Protein AF-A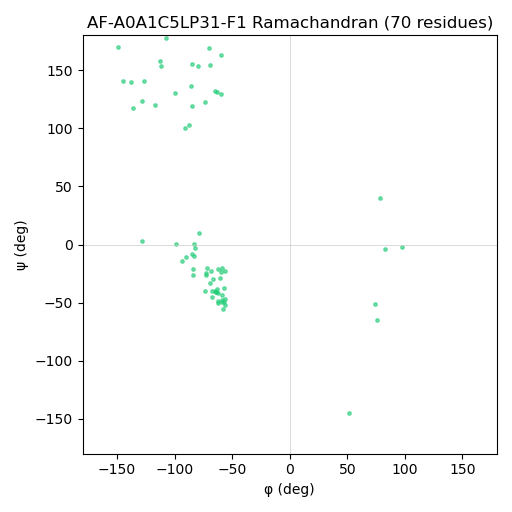0A1C5LP31-F1 (afdb_monomer)

Structure (mmCIF, N/CA/C/O backbone):
data_AF-A0A1C5LP31-F1
#
_entry.id   AF-A0A1C5LP31-F1
#
loop_
_atom_site.group_PDB
_atom_site.id
_atom_site.type_symbol
_atom_site.label_atom_id
_atom_site.label_alt_id
_atom_site.label_comp_id
_atom_site.label_asym_id
_atom_site.label_entity_id
_atom_site.label_seq_id
_atom_site.pdbx_PDB_ins_code
_atom_site.Cartn_x
_atom_site.Cartn_y
_atom_site.Cartn_z
_atom_site.occupancy
_atom_site.B_iso_or_equiv
_atom_site.auth_seq_id
_atom_site.auth_comp_id
_atom_site.auth_asym_id
_atom_site.auth_atom_id
_atom_site.pdbx_PDB_model_num
ATOM 1 N N . MET A 1 1 ? 0.985 -8.375 4.157 1.00 85.38 1 MET A N 1
ATOM 2 C CA . MET A 1 1 ? 0.690 -6.977 3.780 1.00 85.38 1 MET A CA 1
ATOM 3 C C . MET A 1 1 ? -0.650 -6.496 4.359 1.00 85.38 1 MET A C 1
ATOM 5 O O . MET A 1 1 ? -0.620 -5.872 5.407 1.00 85.38 1 MET A O 1
ATOM 9 N N . ILE A 1 2 ? -1.826 -6.861 3.822 1.00 94.94 2 ILE A N 1
ATOM 10 C CA . ILE A 1 2 ? -3.122 -6.319 4.311 1.00 94.94 2 ILE A CA 1
ATOM 11 C C . ILE A 1 2 ? -3.400 -6.580 5.803 1.00 94.94 2 ILE A C 1
ATOM 13 O O . ILE A 1 2 ? -3.610 -5.634 6.554 1.00 94.94 2 ILE A O 1
ATOM 17 N N . VAL A 1 3 ? -3.377 -7.842 6.253 1.00 96.56 3 VAL A N 1
ATOM 18 C CA . VAL A 1 3 ? -3.671 -8.194 7.663 1.00 96.56 3 VAL A CA 1
ATOM 19 C C . VAL A 1 3 ? -2.738 -7.461 8.633 1.00 96.56 3 VAL A C 1
ATOM 21 O O . VAL A 1 3 ? -3.176 -6.990 9.678 1.00 96.56 3 VAL A O 1
ATOM 24 N N . TYR A 1 4 ? -1.470 -7.308 8.246 1.00 95.56 4 TYR A N 1
ATOM 25 C CA . TYR A 1 4 ? -0.467 -6.574 9.011 1.00 95.56 4 TYR A CA 1
ATOM 26 C C . TYR A 1 4 ? -0.836 -5.091 9.170 1.00 95.56 4 TYR A C 1
ATOM 28 O O . TYR A 1 4 ? -0.882 -4.589 10.291 1.00 95.56 4 TYR A O 1
ATOM 36 N N . HIS A 1 5 ? -1.177 -4.397 8.080 1.00 96.25 5 HIS A N 1
ATOM 37 C CA . HIS A 1 5 ? -1.555 -2.982 8.155 1.00 96.25 5 HIS A CA 1
ATOM 38 C C . HIS A 1 5 ? -2.904 -2.760 8.852 1.00 96.25 5 HIS A C 1
ATOM 40 O O . HIS A 1 5 ? -3.048 -1.783 9.580 1.00 96.25 5 HIS A O 1
ATOM 46 N N . VAL A 1 6 ? -3.868 -3.679 8.727 1.00 97.31 6 VAL A N 1
ATOM 47 C CA . VAL A 1 6 ? -5.126 -3.608 9.496 1.00 97.31 6 VAL A CA 1
ATOM 48 C C . VAL A 1 6 ? -4.868 -3.760 10.997 1.00 97.31 6 VAL A C 1
ATOM 50 O O . VAL A 1 6 ? -5.476 -3.052 11.796 1.00 97.31 6 VAL A O 1
ATOM 53 N N . ALA A 1 7 ? -3.959 -4.651 11.405 1.00 97.38 7 ALA A N 1
ATOM 54 C CA . ALA A 1 7 ? -3.593 -4.791 12.813 1.00 97.38 7 ALA A CA 1
ATOM 55 C C . ALA A 1 7 ? -2.965 -3.501 13.366 1.00 97.38 7 ALA A C 1
ATOM 57 O O . ALA A 1 7 ? -3.331 -3.067 14.455 1.00 97.38 7 ALA A O 1
ATOM 58 N N . ARG A 1 8 ? -2.086 -2.847 12.590 1.00 96.62 8 ARG A N 1
ATOM 59 C CA . ARG A 1 8 ? -1.522 -1.535 12.952 1.00 96.62 8 ARG A CA 1
ATOM 60 C C . ARG A 1 8 ? -2.585 -0.443 13.028 1.00 96.62 8 ARG A C 1
ATOM 62 O O . ARG A 1 8 ? -2.559 0.343 13.966 1.00 96.62 8 ARG A O 1
ATOM 69 N N . ALA A 1 9 ? -3.529 -0.444 12.088 1.00 97.38 9 ALA A N 1
ATOM 70 C CA . ALA A 1 9 ? -4.634 0.507 12.068 1.00 97.38 9 ALA A CA 1
ATOM 71 C C . ALA A 1 9 ? -5.482 0.428 13.341 1.00 97.38 9 ALA A C 1
ATOM 73 O O . ALA A 1 9 ? -5.697 1.422 14.024 1.00 97.38 9 ALA A O 1
ATOM 74 N N .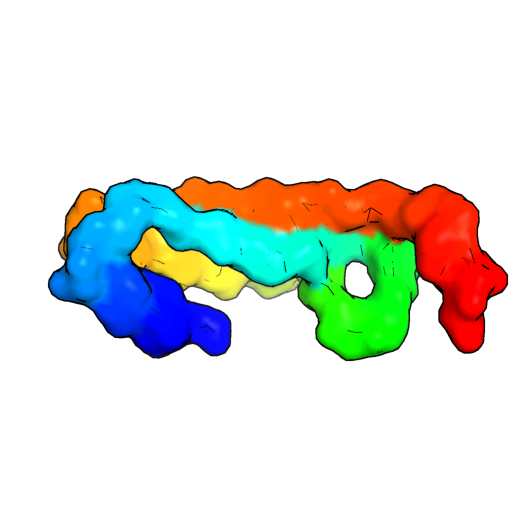 LYS A 1 10 ? -5.855 -0.791 13.743 1.00 96.75 10 LYS A N 1
ATOM 75 C CA . LYS A 1 10 ? -6.579 -1.035 15.000 1.00 96.75 10 LYS A CA 1
ATOM 76 C C . LYS A 1 10 ? -5.789 -0.633 16.250 1.00 96.75 10 LYS A C 1
ATOM 78 O O . LYS A 1 10 ? -6.388 -0.430 17.299 1.00 96.75 10 LYS A O 1
ATOM 83 N N . GLY A 1 11 ? -4.464 -0.541 16.144 1.00 96.31 11 GLY A N 1
ATOM 84 C CA . GLY A 1 11 ? -3.583 -0.044 17.198 1.00 96.31 11 GLY A CA 1
ATOM 85 C C . GLY A 1 11 ? -3.477 1.484 17.275 1.00 96.31 11 GLY A C 1
ATOM 86 O O . GLY A 1 11 ? -2.800 1.970 18.175 1.00 96.31 11 GLY A O 1
ATOM 87 N N . GLY A 1 12 ? -4.115 2.235 16.368 1.00 94.19 12 GLY A N 1
ATOM 88 C CA . GLY A 1 12 ? -4.110 3.702 16.360 1.00 94.19 12 GLY A CA 1
ATOM 89 C C . GLY A 1 12 ? -2.828 4.320 15.795 1.00 94.19 12 GLY A C 1
ATOM 90 O O . GLY A 1 12 ? -2.325 5.296 16.346 1.00 94.19 12 GLY A O 1
ATOM 91 N N . ASN A 1 13 ? -2.268 3.747 14.724 1.00 94.75 13 ASN A N 1
ATOM 92 C CA . ASN A 1 13 ? -1.020 4.228 14.121 1.00 94.75 13 ASN A CA 1
ATOM 93 C C . ASN A 1 13 ? -1.198 5.574 13.378 1.00 94.75 13 ASN A C 1
ATOM 95 O O . ASN A 1 13 ? -0.214 6.274 13.139 1.00 94.75 13 ASN A O 1
ATOM 99 N N . GLY A 1 14 ? -2.428 5.944 13.004 1.00 95.50 14 GLY A N 1
ATOM 100 C CA . GLY A 1 14 ? -2.794 7.165 12.279 1.00 95.50 14 GLY A CA 1
ATOM 101 C C . GLY A 1 14 ? -2.409 7.122 10.797 1.00 95.50 14 GLY A C 1
ATOM 102 O O . GLY A 1 14 ? -3.245 7.348 9.919 1.00 95.50 14 GLY A O 1
ATOM 103 N N . LEU A 1 15 ? -1.149 6.791 10.503 1.00 96.50 15 LEU A N 1
ATOM 104 C CA . LEU A 1 15 ? -0.615 6.632 9.154 1.00 96.50 15 LEU A CA 1
ATOM 105 C C . LEU A 1 15 ? 0.262 5.382 9.044 1.00 96.50 15 LEU A C 1
ATOM 107 O O . LEU A 1 15 ? 1.336 5.278 9.635 1.00 96.50 15 LEU A O 1
ATOM 111 N N . ASN A 1 16 ? -0.164 4.453 8.198 1.00 95.38 16 ASN A N 1
ATOM 112 C CA . ASN A 1 16 ? 0.609 3.288 7.803 1.00 95.38 16 ASN A CA 1
ATOM 113 C C . ASN A 1 16 ? 1.427 3.598 6.545 1.00 95.38 16 ASN A C 1
ATOM 115 O O . ASN A 1 16 ? 0.902 3.537 5.432 1.00 95.38 16 ASN A O 1
ATOM 119 N N . MET A 1 17 ? 2.718 3.884 6.715 1.00 92.94 17 MET A N 1
ATOM 120 C CA . MET A 1 17 ? 3.656 3.881 5.594 1.00 92.94 17 MET A CA 1
ATOM 121 C C . MET A 1 17 ? 3.950 2.431 5.189 1.00 92.94 17 MET A C 1
ATOM 123 O O . MET A 1 17 ? 4.330 1.609 6.026 1.00 92.94 17 MET A O 1
ATOM 127 N N . GLY A 1 18 ? 3.689 2.104 3.926 1.00 83.69 18 GLY A N 1
ATOM 128 C CA . GLY A 1 18 ? 4.054 0.831 3.321 1.00 83.69 18 GLY A CA 1
ATOM 129 C C . GLY A 1 18 ? 5.563 0.712 3.133 1.00 83.69 18 GLY A C 1
ATOM 130 O O . GLY A 1 18 ? 6.301 1.687 3.272 1.00 83.69 18 GLY A O 1
ATOM 131 N N . GLU A 1 19 ? 6.006 -0.496 2.803 1.00 86.38 19 GLU A N 1
ATOM 132 C CA . GLU A 1 19 ? 7.390 -0.748 2.405 1.00 86.38 19 GLU A CA 1
ATOM 133 C C . GLU A 1 19 ? 7.760 0.076 1.167 1.00 86.38 19 GLU A C 1
ATOM 135 O O . GLU A 1 19 ? 6.900 0.585 0.447 1.00 86.38 19 GLU A O 1
ATOM 140 N N . VAL A 1 20 ? 9.059 0.200 0.928 1.00 89.44 20 VAL A N 1
ATOM 141 C CA . VAL A 1 20 ? 9.604 0.863 -0.250 1.00 89.44 20 VAL A CA 1
ATOM 142 C C . VAL A 1 20 ? 9.201 0.112 -1.529 1.00 89.44 20 VAL A C 1
ATOM 144 O O . VAL A 1 20 ? 9.321 -1.112 -1.604 1.00 89.44 20 VAL A O 1
ATOM 147 N N . ILE A 1 21 ? 8.687 0.838 -2.529 1.00 93.69 21 ILE A N 1
ATOM 148 C CA . ILE A 1 21 ? 8.113 0.245 -3.741 1.00 93.69 21 ILE A CA 1
ATOM 149 C C . ILE A 1 21 ? 8.704 0.859 -5.014 1.00 93.69 21 ILE A C 1
ATOM 151 O O . ILE A 1 21 ? 8.607 2.066 -5.232 1.00 93.69 21 ILE A O 1
ATOM 155 N N . ALA A 1 22 ? 9.264 0.015 -5.881 1.00 94.38 22 ALA A N 1
ATOM 156 C CA . ALA A 1 22 ? 9.824 0.409 -7.169 1.00 94.38 22 ALA A CA 1
ATOM 157 C C . ALA A 1 22 ? 8.754 0.949 -8.134 1.00 94.38 22 ALA A C 1
ATOM 159 O O . ALA A 1 22 ? 7.698 0.333 -8.327 1.00 94.38 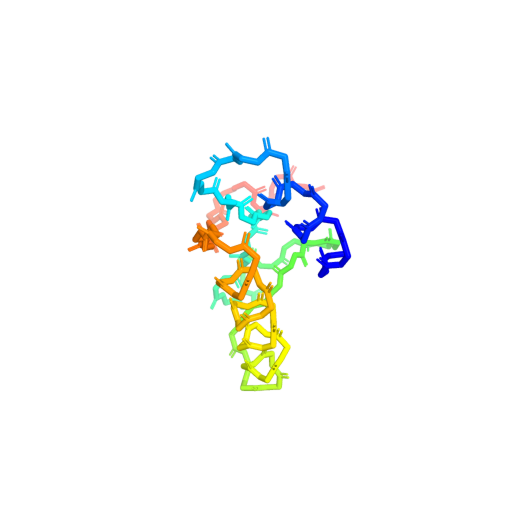22 ALA A O 1
ATOM 160 N N . VAL A 1 23 ? 9.052 2.093 -8.757 1.00 94.56 23 VAL A N 1
ATOM 161 C CA . VAL A 1 23 ? 8.138 2.797 -9.680 1.00 94.56 23 VAL A CA 1
ATOM 162 C C . VAL A 1 23 ? 8.343 2.443 -11.149 1.00 94.56 23 VAL A C 1
ATOM 164 O O . VAL A 1 23 ? 7.478 2.727 -11.971 1.00 94.56 23 VAL A O 1
ATOM 167 N N . ASP A 1 24 ? 9.458 1.797 -11.479 1.00 93.31 24 ASP A N 1
ATOM 168 C CA . ASP A 1 24 ? 9.761 1.271 -12.805 1.00 93.31 24 ASP A CA 1
ATOM 169 C C . ASP A 1 24 ? 10.644 0.015 -12.702 1.00 93.31 24 ASP A C 1
ATOM 171 O O . ASP A 1 24 ? 11.116 -0.356 -11.624 1.00 93.31 24 ASP A O 1
ATOM 175 N N . LYS A 1 25 ? 10.820 -0.685 -13.827 1.00 90.50 25 LYS A N 1
ATOM 176 C CA . LYS A 1 25 ? 11.580 -1.940 -13.872 1.00 90.50 25 LYS A CA 1
ATOM 177 C C . LYS A 1 25 ? 13.073 -1.740 -13.581 1.00 90.50 25 LYS A C 1
ATOM 179 O O . LYS A 1 25 ? 13.695 -2.660 -13.065 1.00 90.50 25 LYS A O 1
ATOM 184 N N . ALA A 1 26 ? 13.643 -0.582 -13.914 1.00 90.38 26 ALA A N 1
ATOM 185 C CA . ALA A 1 26 ? 15.049 -0.281 -13.637 1.00 90.38 26 ALA A CA 1
ATOM 186 C C . ALA A 1 26 ? 15.291 -0.027 -12.139 1.00 90.38 26 ALA A C 1
ATOM 188 O O . ALA A 1 26 ? 16.381 -0.260 -11.636 1.00 90.38 26 ALA A O 1
ATOM 189 N N . SER A 1 27 ? 14.248 0.388 -11.422 1.00 90.50 27 SER A N 1
ATOM 190 C CA . SER A 1 27 ? 14.247 0.625 -9.979 1.00 90.50 27 SER A CA 1
ATOM 191 C C . SER A 1 27 ? 13.981 -0.639 -9.154 1.00 90.50 27 SER A C 1
ATOM 193 O O . SER A 1 27 ? 14.012 -0.589 -7.924 1.00 90.50 27 SER A O 1
ATOM 195 N N . ALA A 1 28 ? 13.627 -1.753 -9.801 1.00 88.19 28 ALA A N 1
ATOM 196 C CA . ALA A 1 28 ? 13.144 -2.951 -9.129 1.00 88.19 28 ALA A CA 1
ATOM 197 C C . ALA A 1 28 ? 14.305 -3.861 -8.707 1.00 88.19 28 ALA A C 1
ATOM 199 O O . ALA A 1 28 ? 14.838 -4.615 -9.520 1.00 88.19 28 ALA A O 1
ATOM 200 N N . HIS A 1 29 ? 14.647 -3.830 -7.418 1.00 83.31 29 HIS A N 1
ATOM 201 C CA . HIS A 1 29 ? 15.543 -4.818 -6.822 1.00 83.31 29 HIS A CA 1
ATOM 202 C C . HIS A 1 29 ? 14.809 -6.139 -6.512 1.00 83.31 29 HIS A C 1
ATOM 204 O O . HIS A 1 29 ? 13.593 -6.159 -6.284 1.00 83.31 29 HIS A O 1
ATOM 210 N N . PHE A 1 30 ? 15.533 -7.263 -6.492 1.00 83.62 30 PHE A N 1
ATOM 211 C CA . PHE A 1 30 ? 14.952 -8.568 -6.170 1.00 83.62 30 PHE A CA 1
ATOM 212 C C . PHE A 1 30 ? 14.340 -8.566 -4.760 1.00 83.62 30 PHE A C 1
ATOM 214 O O . PHE A 1 30 ? 14.962 -8.161 -3.784 1.00 83.62 30 PHE A O 1
ATOM 221 N N . GLY A 1 31 ? 13.092 -9.023 -4.645 1.00 82.00 31 GLY A N 1
ATOM 222 C CA . GLY A 1 31 ? 12.376 -9.082 -3.367 1.00 82.00 31 GLY A CA 1
ATOM 223 C C . GLY A 1 31 ? 11.706 -7.775 -2.926 1.00 82.00 31 GLY A C 1
ATOM 224 O O . GLY A 1 31 ? 10.988 -7.794 -1.928 1.00 82.00 31 GLY A O 1
ATOM 225 N N . PHE A 1 32 ? 11.866 -6.671 -3.664 1.00 86.50 32 PHE A N 1
ATOM 226 C CA . PHE A 1 32 ? 11.160 -5.418 -3.385 1.00 86.50 32 PHE A CA 1
ATOM 227 C C . PHE A 1 32 ? 9.765 -5.413 -4.019 1.00 86.50 32 PHE A C 1
ATOM 229 O O . PHE A 1 32 ? 9.492 -6.103 -5.007 1.00 86.50 32 PHE A O 1
ATOM 236 N N . LEU A 1 33 ? 8.863 -4.609 -3.452 1.00 89.81 33 LEU A N 1
ATOM 237 C CA . LEU A 1 33 ? 7.553 -4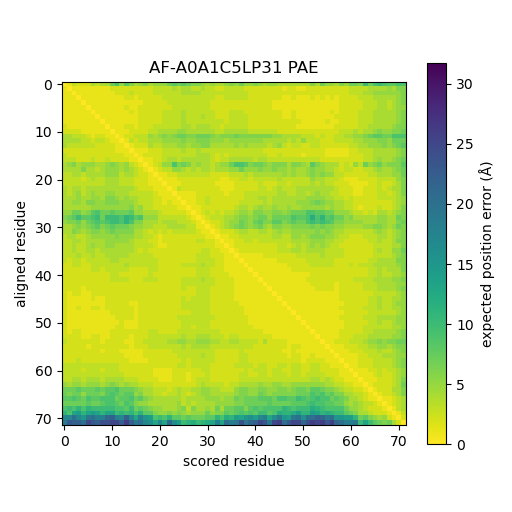.367 -4.049 1.00 89.81 33 LEU A CA 1
ATOM 238 C C . LEU A 1 33 ? 7.691 -3.545 -5.339 1.00 89.81 33 LEU A C 1
ATOM 240 O O . LEU A 1 33 ? 8.626 -2.763 -5.504 1.00 89.81 33 LEU A O 1
ATOM 244 N N . PHE A 1 34 ? 6.716 -3.693 -6.236 1.00 92.31 34 PHE A N 1
ATOM 245 C CA . PHE A 1 34 ? 6.672 -3.038 -7.544 1.00 92.31 34 PHE A CA 1
ATOM 246 C C . PHE A 1 34 ? 5.253 -2.538 -7.847 1.00 92.31 34 PHE A C 1
ATOM 248 O O . PHE A 1 34 ? 4.292 -3.242 -7.529 1.00 92.31 34 PHE A O 1
ATOM 255 N N . ILE A 1 35 ? 5.107 -1.341 -8.436 1.00 93.75 35 ILE A N 1
ATOM 256 C CA . ILE A 1 35 ? 3.786 -0.724 -8.707 1.00 93.75 35 ILE A CA 1
ATOM 257 C C . ILE A 1 35 ? 3.571 -0.247 -10.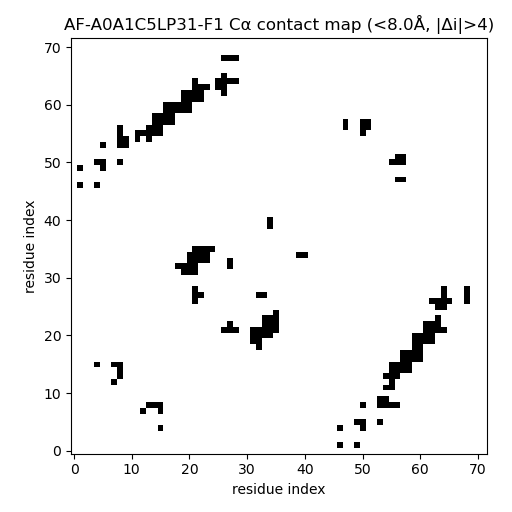147 1.00 93.75 35 ILE A C 1
ATOM 259 O O . ILE A 1 35 ? 2.513 0.305 -10.433 1.00 93.75 35 ILE A O 1
ATOM 263 N N . ALA A 1 36 ? 4.516 -0.454 -11.067 1.00 94.38 36 ALA A N 1
ATOM 264 C CA . ALA A 1 36 ? 4.422 0.133 -12.412 1.00 94.38 36 ALA A CA 1
ATOM 265 C C . ALA A 1 36 ? 3.465 -0.598 -13.379 1.00 94.38 36 ALA A C 1
ATOM 267 O O . ALA A 1 36 ? 3.469 -0.319 -14.575 1.00 94.38 36 ALA A O 1
ATOM 268 N N . GLU A 1 37 ? 2.667 -1.554 -12.894 1.00 94.75 37 GLU A N 1
ATOM 269 C CA . GLU A 1 37 ? 1.702 -2.306 -13.702 1.00 94.75 37 GLU A CA 1
ATOM 270 C C . GLU A 1 37 ? 0.295 -2.246 -13.092 1.00 94.75 37 GLU A C 1
ATOM 272 O O . GLU A 1 37 ? 0.108 -2.432 -11.887 1.00 94.75 37 GLU A O 1
ATOM 277 N N . ASP A 1 38 ? -0.725 -2.115 -13.940 1.00 97.19 38 ASP A N 1
ATOM 278 C CA . ASP A 1 38 ? -2.126 -1.984 -13.510 1.00 97.19 38 ASP A CA 1
ATOM 279 C C . ASP A 1 38 ? -2.638 -3.170 -12.682 1.00 97.19 38 ASP A C 1
ATOM 281 O O . ASP A 1 38 ? -3.548 -3.021 -11.861 1.00 97.19 38 ASP A O 1
ATOM 285 N N . LYS A 1 39 ? -2.023 -4.353 -12.825 1.00 95.44 39 LYS A N 1
ATOM 286 C CA . LYS A 1 39 ? -2.371 -5.550 -12.040 1.00 95.44 39 LYS A CA 1
ATOM 287 C C . LYS A 1 39 ? -2.277 -5.318 -10.524 1.00 95.44 39 LYS A C 1
ATOM 289 O O . LYS A 1 39 ? -2.939 -6.021 -9.761 1.00 95.44 39 LYS A O 1
ATOM 294 N N . TYR A 1 40 ? -1.494 -4.331 -10.080 1.00 93.00 40 TYR A N 1
ATOM 295 C CA . TYR A 1 40 ? -1.331 -3.994 -8.666 1.00 93.00 40 TYR A CA 1
ATOM 296 C C . TYR A 1 40 ? -2.428 -3.066 -8.122 1.00 93.00 40 TYR A C 1
ATOM 298 O O . TYR A 1 40 ? -2.674 -3.072 -6.913 1.00 93.00 40 TYR A O 1
ATOM 306 N N . ILE A 1 41 ? -3.139 -2.325 -8.981 1.00 95.25 41 ILE A N 1
ATOM 307 C CA . ILE A 1 41 ? -4.124 -1.307 -8.576 1.00 95.25 41 ILE A CA 1
ATOM 308 C C . ILE A 1 41 ? -5.200 -1.907 -7.668 1.00 95.25 41 ILE A C 1
ATOM 310 O O . ILE A 1 41 ? -5.482 -1.367 -6.600 1.00 95.25 41 ILE A O 1
ATOM 314 N N . ASN A 1 42 ? -5.762 -3.062 -8.038 1.00 96.81 42 ASN A N 1
ATOM 315 C CA . ASN A 1 42 ? -6.820 -3.707 -7.254 1.00 96.81 42 ASN A CA 1
ATOM 316 C C . ASN A 1 42 ? -6.343 -4.130 -5.855 1.00 96.81 42 ASN A C 1
ATOM 318 O O . ASN A 1 42 ? -7.083 -4.000 -4.879 1.00 96.81 42 ASN A O 1
ATOM 322 N N . GLY A 1 43 ? -5.102 -4.611 -5.740 1.00 94.06 43 GLY A N 1
ATOM 323 C CA . GLY A 1 43 ? -4.512 -4.993 -4.457 1.00 94.06 43 GLY A CA 1
ATOM 324 C C . GLY A 1 43 ? -4.272 -3.788 -3.545 1.00 94.06 43 GLY A C 1
ATOM 325 O O . GLY A 1 43 ? -4.637 -3.826 -2.369 1.00 94.06 43 GLY A O 1
ATOM 326 N N . LEU A 1 44 ? -3.716 -2.705 -4.097 1.00 94.56 44 LEU A N 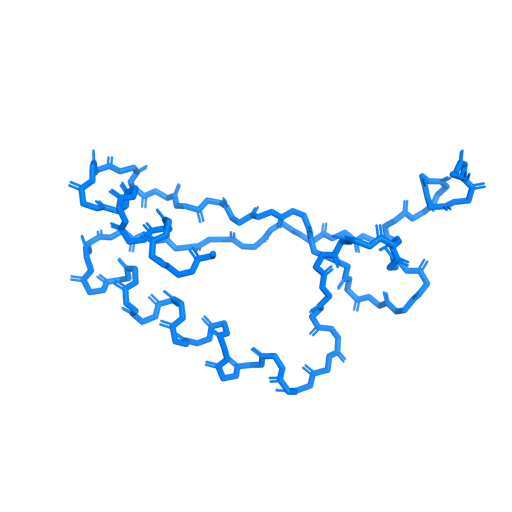1
ATOM 327 C CA . LEU A 1 44 ? -3.454 -1.460 -3.366 1.00 94.56 44 LEU A CA 1
ATOM 328 C C . LEU A 1 44 ? -4.746 -0.752 -2.967 1.00 94.56 44 LEU A C 1
ATOM 330 O O . LEU A 1 44 ? -4.862 -0.281 -1.838 1.00 94.56 44 LEU A O 1
ATOM 334 N N . LYS A 1 45 ? -5.749 -0.741 -3.851 1.00 96.62 45 LYS A N 1
ATOM 335 C CA . LYS A 1 45 ? -7.084 -0.242 -3.525 1.00 96.62 45 LYS A CA 1
ATOM 336 C C . LYS A 1 45 ? -7.678 -1.018 -2.356 1.00 96.62 45 LYS A C 1
ATOM 338 O O . LYS A 1 45 ? -8.097 -0.404 -1.382 1.00 96.62 45 LYS A O 1
ATOM 343 N N . LYS A 1 46 ? -7.649 -2.355 -2.409 1.00 97.56 46 LYS A N 1
ATOM 344 C CA . LYS A 1 46 ? -8.163 -3.192 -1.319 1.00 97.56 46 LYS A CA 1
ATOM 345 C C . LYS A 1 46 ? -7.448 -2.913 0.000 1.00 97.56 46 LYS A C 1
ATOM 347 O O . LYS A 1 46 ? -8.114 -2.836 1.023 1.00 97.56 46 LYS A O 1
ATOM 352 N N . LEU A 1 47 ? -6.120 -2.772 -0.012 1.00 95.81 47 LEU A N 1
ATOM 353 C CA . LEU A 1 47 ? -5.356 -2.381 1.175 1.00 95.81 47 LEU A CA 1
ATOM 354 C C . LEU A 1 47 ? -5.847 -1.045 1.738 1.00 95.81 47 LEU A C 1
ATOM 356 O O . LEU A 1 47 ? -6.074 -0.941 2.940 1.00 95.81 47 LEU A O 1
ATOM 360 N N . ASN A 1 48 ? -5.972 -0.042 0.874 1.00 97.00 48 ASN A N 1
ATOM 361 C CA . ASN A 1 48 ? -6.365 1.298 1.274 1.00 97.00 48 ASN A CA 1
ATOM 362 C C . ASN A 1 48 ? -7.769 1.299 1.883 1.00 97.00 48 ASN A C 1
ATOM 364 O O . ASN A 1 48 ? -7.950 1.807 2.984 1.00 97.00 48 ASN A O 1
ATOM 368 N N . ASP A 1 49 ? -8.722 0.653 1.206 1.00 98.25 49 ASP A N 1
ATOM 369 C CA . ASP A 1 49 ? -10.114 0.549 1.643 1.00 98.25 49 ASP A CA 1
ATOM 370 C C . ASP A 1 49 ? -10.193 -0.075 3.052 1.00 98.25 49 ASP A C 1
ATOM 372 O O . ASP A 1 49 ? -10.723 0.543 3.969 1.00 98.25 49 ASP A O 1
ATOM 376 N N . VAL A 1 50 ? -9.562 -1.233 3.289 1.00 98.06 50 VAL A N 1
ATOM 377 C CA . VAL A 1 50 ? -9.665 -1.906 4.602 1.00 98.06 50 VAL A CA 1
ATOM 378 C C . VAL A 1 50 ? -8.879 -1.228 5.730 1.00 98.06 50 VAL A C 1
ATOM 380 O O . VAL A 1 50 ? -9.227 -1.395 6.898 1.00 98.06 50 VAL A O 1
ATOM 383 N N . VAL A 1 51 ? -7.802 -0.494 5.424 1.00 97.94 51 VAL A N 1
ATOM 384 C CA . VAL A 1 51 ? -7.085 0.311 6.432 1.00 97.94 51 VAL A CA 1
ATOM 385 C C . VAL A 1 51 ? -7.897 1.553 6.792 1.00 97.94 51 VAL A C 1
ATOM 387 O O . VAL A 1 51 ? -7.985 1.899 7.968 1.00 97.94 51 VAL A O 1
ATOM 390 N N . HIS A 1 52 ? -8.525 2.184 5.799 1.00 97.69 52 HIS A N 1
ATOM 391 C CA . HIS A 1 52 ? -9.414 3.321 6.007 1.00 97.69 52 HIS A CA 1
ATOM 392 C C . HIS A 1 52 ? -10.657 2.938 6.811 1.00 97.69 52 HIS A C 1
ATOM 394 O O . HIS A 1 52 ? -11.020 3.668 7.731 1.00 97.69 52 HIS A O 1
ATOM 400 N N . ASP A 1 53 ? -11.250 1.773 6.540 1.00 98.19 53 ASP A N 1
ATOM 401 C CA . ASP A 1 53 ? -12.361 1.229 7.331 1.00 98.19 53 ASP A CA 1
ATOM 402 C C . ASP A 1 53 ? -11.965 0.986 8.798 1.00 98.19 53 ASP A C 1
ATOM 404 O O . ASP A 1 53 ? -12.800 1.066 9.697 1.00 98.19 53 ASP A O 1
ATOM 408 N N . ALA A 1 54 ? -10.683 0.712 9.060 1.00 97.25 54 ALA A N 1
ATOM 409 C CA . ALA A 1 54 ? -10.137 0.569 10.407 1.00 97.25 54 ALA A CA 1
ATOM 410 C C . ALA A 1 54 ? -9.777 1.911 11.083 1.00 97.25 54 ALA A C 1
ATOM 412 O O . ALA A 1 54 ? -9.330 1.894 12.227 1.00 97.25 54 ALA A O 1
ATOM 413 N N . GLY A 1 55 ? -9.988 3.050 10.412 1.00 96.56 55 GLY A N 1
ATOM 414 C CA . GLY A 1 55 ? -9.817 4.398 10.967 1.00 96.56 55 GLY A CA 1
ATOM 415 C C . GLY A 1 55 ? -8.485 5.089 10.656 1.00 96.56 55 GLY A C 1
AT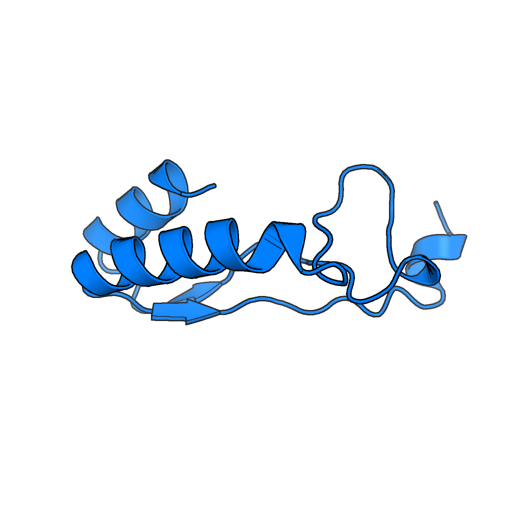OM 416 O O . GLY A 1 55 ? -8.326 6.257 11.003 1.00 96.56 55 GLY A O 1
ATOM 417 N N . ASP A 1 56 ? -7.562 4.422 9.961 1.00 97.50 56 ASP A N 1
ATOM 418 C CA . ASP A 1 56 ? -6.217 4.944 9.672 1.00 97.50 56 ASP A CA 1
ATOM 419 C C . ASP A 1 56 ? -6.051 5.353 8.200 1.00 97.50 56 ASP A C 1
ATOM 421 O O . ASP A 1 56 ? -6.962 5.211 7.388 1.00 97.50 56 ASP A O 1
ATOM 425 N N . LYS A 1 57 ? -4.876 5.883 7.837 1.00 97.62 57 LYS A N 1
ATOM 426 C CA . LYS A 1 57 ? -4.479 6.202 6.453 1.00 97.62 57 LYS A CA 1
ATOM 427 C C . LYS A 1 57 ? -3.341 5.310 5.970 1.00 97.62 57 LYS A C 1
ATOM 429 O O . LYS A 1 57 ? -2.573 4.786 6.776 1.00 97.62 57 LYS A O 1
ATOM 434 N N . THR A 1 58 ? -3.195 5.165 4.654 1.00 96.88 58 THR A N 1
ATOM 435 C CA . THR A 1 58 ? -2.013 4.531 4.045 1.00 96.88 58 THR A CA 1
ATOM 436 C C . THR A 1 58 ? -1.171 5.541 3.274 1.00 96.88 58 THR A C 1
ATOM 438 O O . THR A 1 58 ? -1.680 6.551 2.790 1.00 96.88 58 THR A O 1
ATOM 441 N N . CYS A 1 59 ? 0.126 5.270 3.154 1.00 95.69 59 CYS A N 1
ATOM 442 C CA . CYS A 1 59 ? 1.010 5.975 2.234 1.00 95.69 59 CYS A CA 1
ATOM 443 C C . CYS A 1 59 ? 2.052 5.007 1.670 1.00 95.69 59 CYS A C 1
ATOM 445 O O . CYS A 1 59 ? 2.554 4.148 2.390 1.00 95.69 59 CYS A O 1
ATOM 447 N N . ILE A 1 60 ? 2.366 5.136 0.384 1.00 93.00 60 ILE A N 1
ATOM 448 C CA . ILE A 1 60 ? 3.374 4.323 -0.298 1.00 93.00 60 ILE A CA 1
ATOM 449 C C . ILE A 1 60 ? 4.666 5.129 -0.398 1.00 93.00 60 ILE A C 1
ATOM 451 O O . ILE A 1 60 ? 4.651 6.264 -0.874 1.00 93.00 60 ILE A O 1
ATOM 455 N N . GLN A 1 61 ? 5.785 4.528 0.004 1.00 93.38 61 GLN A N 1
ATOM 456 C CA . GLN A 1 61 ? 7.105 5.084 -0.261 1.00 93.38 61 GLN A CA 1
ATOM 457 C C . GLN A 1 61 ? 7.568 4.662 -1.661 1.00 93.38 61 GLN A C 1
ATOM 459 O O . GLN A 1 61 ? 7.708 3.474 -1.945 1.00 93.38 61 GLN A O 1
ATOM 464 N N . LEU A 1 62 ? 7.809 5.639 -2.533 1.00 93.94 62 LEU A N 1
ATOM 465 C CA . LEU A 1 62 ? 8.247 5.411 -3.911 1.00 93.94 62 LEU A CA 1
ATOM 466 C C . LEU A 1 62 ? 9.773 5.271 -3.990 1.00 93.94 62 LEU A C 1
ATOM 468 O O . LEU A 1 62 ? 10.503 6.064 -3.394 1.00 93.94 62 LEU A O 1
ATOM 472 N N . LEU A 1 63 ? 10.244 4.288 -4.757 1.00 92.62 63 LEU A N 1
ATOM 473 C CA . LEU A 1 63 ? 11.654 4.019 -5.027 1.00 92.62 63 LEU A CA 1
ATOM 474 C C . LEU A 1 63 ? 11.965 4.185 -6.507 1.00 92.62 63 LEU A C 1
ATOM 476 O O . LEU A 1 63 ? 11.450 3.439 -7.336 1.00 92.62 63 LEU A O 1
ATOM 480 N N . GLN A 1 64 ? 12.877 5.113 -6.790 1.00 91.44 64 GLN A N 1
ATOM 481 C CA . GLN A 1 64 ? 13.513 5.273 -8.101 1.00 91.44 64 GLN A CA 1
ATOM 482 C C . GLN A 1 64 ? 14.808 4.450 -8.235 1.00 91.44 64 GLN A C 1
ATOM 484 O O . GLN A 1 64 ? 15.386 4.352 -9.311 1.00 91.44 64 GLN A O 1
ATOM 489 N N . GLY A 1 65 ? 15.313 3.894 -7.132 1.00 87.62 65 GLY A N 1
ATOM 490 C CA . GLY A 1 65 ? 16.480 3.017 -7.130 1.00 87.62 65 GLY A CA 1
ATOM 491 C C . GLY A 1 65 ? 17.822 3.736 -7.303 1.00 87.62 65 GLY A C 1
ATOM 492 O O . GLY A 1 65 ? 18.635 3.748 -6.383 1.00 87.62 65 GLY A O 1
ATOM 493 N N . GLY A 1 66 ? 18.052 4.367 -8.456 1.00 87.38 66 GLY A N 1
ATOM 494 C CA . GLY A 1 66 ? 19.326 5.005 -8.801 1.00 87.38 66 GLY A CA 1
ATOM 495 C C . GLY A 1 66 ? 20.522 4.066 -8.604 1.00 87.38 66 GLY A C 1
ATOM 496 O O . GLY A 1 66 ? 20.403 2.855 -8.769 1.00 87.38 66 GLY A O 1
ATOM 497 N N . LEU A 1 67 ? 21.660 4.623 -8.173 1.00 86.69 67 LEU A N 1
ATOM 498 C CA . LEU A 1 67 ? 22.883 3.850 -7.911 1.00 86.69 67 LEU A CA 1
ATOM 499 C C . LEU A 1 67 ? 22.706 2.751 -6.853 1.00 86.69 67 LEU A C 1
ATOM 501 O O . LEU A 1 67 ? 23.511 1.833 -6.810 1.00 86.69 67 LEU A O 1
ATOM 505 N N . ALA A 1 68 ? 21.688 2.830 -5.991 1.00 82.88 68 ALA A N 1
ATOM 506 C CA . ALA A 1 68 ? 21.489 1.829 -4.946 1.00 82.88 68 ALA A CA 1
ATOM 507 C C . ALA A 1 68 ? 21.089 0.455 -5.507 1.00 82.88 68 ALA A C 1
ATOM 509 O O . ALA A 1 68 ? 21.322 -0.538 -4.836 1.00 82.88 68 ALA A O 1
ATOM 510 N N . ILE A 1 69 ? 20.521 0.396 -6.718 1.00 82.81 69 ILE A N 1
ATOM 511 C CA . ILE A 1 69 ? 20.133 -0.868 -7.371 1.00 82.81 69 ILE A CA 1
ATOM 512 C C . ILE A 1 69 ? 21.317 -1.516 -8.096 1.00 82.81 69 ILE A C 1
ATOM 514 O O . ILE A 1 69 ? 21.340 -2.731 -8.247 1.00 82.81 69 ILE A O 1
ATOM 518 N N . ASP A 1 70 ? 22.305 -0.719 -8.513 1.00 76.75 70 ASP A N 1
ATOM 519 C CA . ASP A 1 70 ? 23.514 -1.194 -9.203 1.00 76.75 70 ASP A CA 1
ATOM 520 C C . ASP A 1 70 ? 24.599 -1.707 -8.235 1.00 76.75 70 ASP A C 1
ATOM 522 O O . ASP A 1 70 ? 25.620 -2.238 -8.673 1.00 76.75 70 ASP A O 1
ATOM 526 N N . LEU A 1 71 ? 24.421 -1.486 -6.928 1.00 68.50 71 LEU A N 1
ATOM 527 C CA . LEU A 1 71 ? 25.383 -1.836 -5.876 1.00 68.50 71 LEU A CA 1
ATOM 528 C C . LEU A 1 71 ? 25.069 -3.158 -5.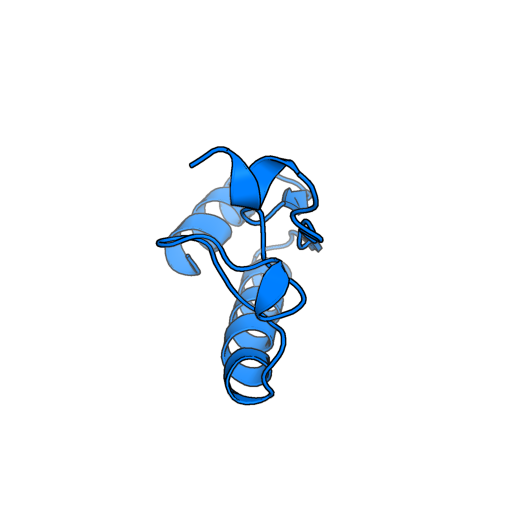155 1.00 68.50 71 LEU A C 1
ATOM 530 O O . LEU A 1 71 ? 25.825 -3.525 -4.252 1.00 68.50 71 LEU A O 1
ATOM 534 N N . ASP A 1 72 ? 23.990 -3.841 -5.539 1.00 57.47 72 ASP A N 1
ATOM 535 C CA . ASP A 1 72 ? 23.669 -5.210 -5.104 1.00 57.47 72 ASP A CA 1
ATOM 536 C C . ASP A 1 72 ? 24.366 -6.276 -5.968 1.00 57.47 72 ASP A C 1
ATOM 538 O O . ASP A 1 72 ? 24.752 -7.328 -5.405 1.00 57.47 72 ASP A O 1
#

Sequence (72 aa):
MIVYHVARAKGGNGLNMGEVIAVDKASAHFGFLFIAEDKYINGLKKLNDVVHDAGDKTCIQLLQGGLAIDLD

Mean predicted aligned error: 3.47 Å

Nearest PDB structures (foldseek):
  5ogt-assembly1_A  TM=9.124E-01  e=2.466E-03  Thermus scotoductus SA-01
  8uaj-assembly1_A  TM=9.077E-01  e=2.826E-03  Thermus scotoductus SA-01
  8fw1-assembly3_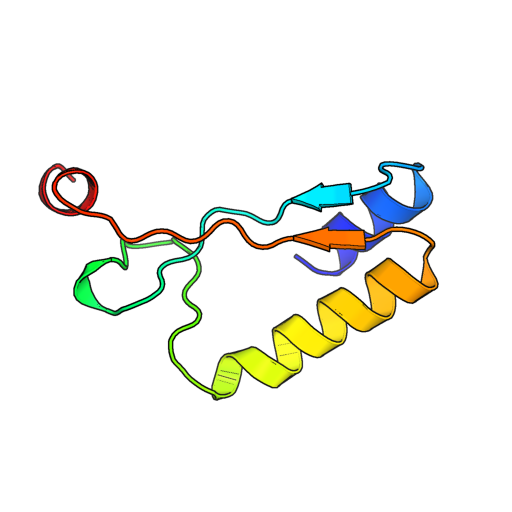C  TM=8.845E-01  e=5.296E-02  Gluconobacter oxydans
  3l65-assembly1_A  TM=8.994E-01  e=1.375E-01  Pseudomonas putida

Radius of gyration: 13.53 Å; Cα contacts (8 Å, |Δi|>4): 105; chains: 1; bounding box: 38×16×31 Å

Foldseek 3Di:
DQVVLLVVLLVVVQEAEDFEEECDPLQDAPPHHYDVDPVCVVVVVVSQVSSVVSVHGYDYHYTPNPVVRVVD

pLDDT: mean 92.15, std 6.95, range [57.47, 98.25]

Solvent-accessible surface area (backbone atoms only — not comparable to full-atom values): 4180 Å² total; per-residue (Å²): 109,57,72,59,49,38,54,43,19,70,70,67,60,57,59,46,72,50,70,66,23,12,58,43,79,87,22,51,50,92,93,55,47,72,58,72,49,77,85,42,50,65,58,52,48,53,41,44,53,54,22,42,76,47,74,20,44,74,46,78,40,80,28,73,40,63,73,70,53,78,73,114

Secondary structure (DSSP, 8-state):
-HHHHHHHHHTT-SEEEEEEEESSSTT--TT-EE-SSGGGHHHHHHHHHHHHHTT-EEEEEEE--THHHHT-